Protein AF-A0A953J8H2-F1 (afdb_monomer_lite)

Structure (mmCIF, N/CA/C/O backbone):
data_AF-A0A953J8H2-F1
#
_entry.id   AF-A0A953J8H2-F1
#
loop_
_atom_site.group_PDB
_atom_site.id
_atom_site.type_symbol
_atom_site.label_atom_id
_atom_site.label_alt_id
_atom_site.label_comp_id
_atom_site.label_asym_id
_atom_site.label_entity_id
_atom_site.label_seq_id
_atom_site.pdbx_PDB_ins_code
_atom_site.Cartn_x
_atom_site.Cartn_y
_atom_site.Cartn_z
_atom_site.occupancy
_atom_site.B_iso_or_equiv
_atom_site.auth_seq_id
_atom_site.auth_comp_id
_atom_site.auth_asym_id
_atom_site.auth_atom_id
_atom_site.pdbx_PDB_model_num
ATOM 1 N N . MET A 1 1 ? 0.388 4.149 -7.716 1.00 82.56 1 MET A N 1
ATOM 2 C CA . MET A 1 1 ? 1.837 3.948 -7.499 1.00 82.56 1 MET A CA 1
ATOM 3 C C . MET A 1 1 ? 2.666 4.697 -8.530 1.00 82.56 1 MET A C 1
ATOM 5 O O . MET A 1 1 ? 3.308 5.654 -8.133 1.00 82.56 1 MET A O 1
ATOM 9 N N . TYR A 1 2 ? 2.590 4.361 -9.828 1.00 85.69 2 TYR A N 1
ATOM 10 C CA . TYR A 1 2 ? 3.374 5.029 -10.886 1.00 85.69 2 TYR A CA 1
ATOM 11 C C . TYR A 1 2 ? 3.324 6.563 -10.829 1.00 85.69 2 TYR A C 1
ATOM 13 O O . TYR A 1 2 ? 4.362 7.185 -10.669 1.00 85.69 2 TYR A O 1
ATOM 21 N N . ALA A 1 3 ? 2.128 7.163 -10.826 1.00 86.75 3 ALA A N 1
ATOM 22 C CA . ALA A 1 3 ? 1.976 8.621 -10.759 1.00 86.75 3 ALA A CA 1
ATOM 23 C C . ALA A 1 3 ? 2.662 9.269 -9.537 1.00 86.75 3 ALA A C 1
ATOM 25 O O . ALA A 1 3 ? 3.105 10.407 -9.626 1.00 86.75 3 ALA A O 1
ATOM 26 N N . ALA A 1 4 ? 2.769 8.561 -8.407 1.00 90.69 4 ALA A N 1
ATOM 27 C CA . ALA A 1 4 ? 3.453 9.073 -7.219 1.00 90.69 4 ALA A CA 1
ATOM 28 C C . ALA A 1 4 ? 4.981 8.977 -7.348 1.00 90.69 4 ALA A C 1
ATOM 30 O O . ALA A 1 4 ? 5.702 9.884 -6.951 1.00 90.69 4 ALA A O 1
ATOM 31 N N . VAL A 1 5 ? 5.482 7.887 -7.930 1.00 89.38 5 VAL A N 1
ATOM 32 C CA . VAL A 1 5 ? 6.925 7.646 -8.089 1.00 89.38 5 VAL A CA 1
ATOM 33 C C . VAL A 1 5 ? 7.521 8.426 -9.270 1.00 89.38 5 VAL A C 1
ATOM 35 O O . VAL A 1 5 ? 8.699 8.791 -9.247 1.00 89.38 5 VAL A O 1
ATOM 38 N N . ASP A 1 6 ? 6.707 8.716 -10.282 1.00 88.56 6 ASP A N 1
ATOM 39 C CA . ASP A 1 6 ? 7.026 9.584 -11.423 1.00 88.56 6 ASP A CA 1
ATOM 40 C C . ASP A 1 6 ? 6.897 11.082 -11.077 1.00 88.56 6 ASP A C 1
ATOM 42 O O . ASP A 1 6 ? 7.341 11.942 -11.828 1.00 88.56 6 ASP A O 1
ATOM 46 N N . GLY A 1 7 ? 6.325 11.409 -9.911 1.00 90.25 7 GLY A N 1
ATOM 47 C CA . GLY A 1 7 ? 6.198 12.783 -9.415 1.00 90.25 7 GLY A CA 1
ATOM 48 C C . GLY A 1 7 ? 4.988 13.558 -9.947 1.00 90.25 7 GLY A C 1
ATOM 49 O O . GLY A 1 7 ? 4.857 14.744 -9.655 1.00 90.25 7 GLY A O 1
ATOM 50 N N . ALA A 1 8 ? 4.078 12.913 -10.683 1.00 93.00 8 ALA A N 1
ATOM 51 C CA . ALA A 1 8 ? 2.824 13.522 -11.136 1.00 93.00 8 ALA A CA 1
ATOM 52 C C . ALA A 1 8 ? 1.859 13.842 -9.976 1.00 93.00 8 ALA A C 1
ATOM 54 O O . ALA A 1 8 ? 1.061 14.774 -10.071 1.00 93.00 8 ALA A O 1
ATOM 55 N N . ILE A 1 9 ? 1.931 13.080 -8.880 1.00 95.62 9 ILE A N 1
ATOM 56 C CA . ILE A 1 9 ? 1.273 13.372 -7.597 1.00 95.62 9 ILE A CA 1
ATOM 57 C C . ILE A 1 9 ? 2.262 13.173 -6.447 1.00 95.62 9 ILE A C 1
ATOM 59 O O . ILE A 1 9 ? 3.258 12.464 -6.595 1.00 95.62 9 ILE A O 1
ATOM 63 N N . THR A 1 10 ? 1.978 13.744 -5.275 1.00 96.69 10 THR A N 1
ATOM 64 C CA . THR A 1 10 ? 2.781 13.458 -4.079 1.00 96.69 10 THR A CA 1
ATOM 65 C C . THR A 1 10 ? 2.468 12.066 -3.533 1.00 96.69 10 THR A C 1
ATOM 67 O O . THR A 1 10 ? 1.343 11.562 -3.629 1.00 96.69 10 THR A O 1
ATOM 70 N N . ARG A 1 11 ? 3.475 11.435 -2.926 1.00 95.88 11 ARG A N 1
ATOM 71 C CA . ARG A 1 11 ? 3.335 10.138 -2.254 1.00 95.88 11 ARG A CA 1
ATOM 72 C C . ARG A 1 11 ? 2.321 10.218 -1.116 1.00 95.88 11 ARG A C 1
ATOM 74 O O . ARG A 1 11 ? 1.479 9.338 -0.981 1.00 95.88 11 ARG A O 1
ATOM 81 N N . GLU A 1 12 ? 2.379 11.290 -0.337 1.00 96.69 12 GLU A N 1
ATOM 82 C CA . GLU A 1 12 ? 1.516 11.533 0.815 1.00 96.69 12 GLU A CA 1
ATOM 83 C C . GLU A 1 12 ? 0.049 11.644 0.381 1.00 96.69 12 GLU A C 1
ATOM 85 O O . GLU A 1 12 ? -0.807 10.994 0.972 1.00 96.69 12 GLU A O 1
ATOM 90 N N . SER A 1 13 ? -0.234 12.359 -0.716 1.00 96.81 13 SER A N 1
ATOM 91 C CA . SER A 1 13 ? -1.589 12.449 -1.276 1.00 96.81 13 SER A CA 1
ATOM 92 C C . SER A 1 13 ? -2.098 11.092 -1.773 1.00 96.81 13 SER A C 1
ATOM 94 O O . SER A 1 13 ? -3.260 10.745 -1.556 1.00 96.81 13 SER A O 1
ATOM 96 N N . ALA A 1 14 ? -1.231 10.281 -2.389 1.00 96.94 14 ALA A N 1
ATOM 97 C CA . ALA A 1 14 ? -1.592 8.925 -2.795 1.00 96.94 14 ALA A CA 1
ATOM 98 C C . ALA A 1 14 ? -1.920 8.027 -1.587 1.00 96.94 14 ALA A C 1
ATOM 100 O O . ALA A 1 14 ? -2.904 7.288 -1.618 1.00 96.94 14 ALA A O 1
ATOM 101 N N . ILE A 1 15 ? -1.121 8.101 -0.517 1.00 97.50 15 ILE A N 1
ATOM 102 C CA . ILE A 1 15 ? -1.352 7.349 0.723 1.00 97.50 15 ILE A CA 1
ATOM 103 C C . ILE A 1 15 ? -2.644 7.807 1.406 1.00 97.50 15 ILE A C 1
ATOM 105 O O . ILE A 1 15 ? -3.450 6.970 1.816 1.00 97.50 15 ILE A O 1
ATOM 109 N N . GLU A 1 16 ? -2.886 9.113 1.492 1.00 97.38 16 GLU A N 1
ATOM 110 C CA . GLU A 1 16 ? -4.120 9.671 2.048 1.00 97.38 16 GLU A CA 1
ATOM 111 C C . GLU A 1 16 ? -5.346 9.158 1.282 1.00 97.38 16 GLU A C 1
ATOM 113 O O . GLU A 1 16 ? -6.277 8.613 1.880 1.00 97.38 16 GLU A O 1
ATOM 118 N N . PHE A 1 17 ? -5.307 9.223 -0.050 1.00 96.88 17 PHE A N 1
ATOM 119 C CA . PHE A 1 17 ? -6.366 8.680 -0.894 1.00 96.88 17 PHE A CA 1
ATOM 120 C C . PHE A 1 17 ? -6.611 7.189 -0.627 1.00 96.88 17 PHE A C 1
ATOM 122 O O . PHE A 1 17 ? -7.752 6.769 -0.444 1.00 96.88 17 PHE A O 1
ATOM 129 N N . PHE A 1 18 ? -5.553 6.377 -0.562 1.00 96.88 18 PHE A N 1
ATOM 130 C CA . PHE A 1 18 ? -5.695 4.941 -0.328 1.00 96.88 18 PHE A CA 1
ATOM 131 C C . PHE A 1 18 ? -6.218 4.608 1.066 1.00 96.88 18 PHE A C 1
ATOM 133 O O . PHE A 1 18 ? -7.068 3.730 1.210 1.00 96.88 18 PHE A O 1
ATOM 140 N N . THR A 1 19 ? -5.747 5.305 2.096 1.00 96.50 19 THR A N 1
ATOM 141 C CA . THR A 1 19 ? -6.209 5.087 3.473 1.00 96.50 19 THR A CA 1
ATOM 142 C C . THR A 1 19 ? -7.677 5.471 3.660 1.00 96.50 19 THR A C 1
ATOM 144 O O . THR A 1 19 ? -8.390 4.785 4.395 1.00 96.50 19 THR A O 1
ATOM 147 N N . ALA A 1 20 ? -8.173 6.476 2.931 1.00 96.31 20 ALA A N 1
ATOM 148 C CA . ALA A 1 20 ? -9.591 6.838 2.923 1.00 96.31 20 ALA A CA 1
ATOM 149 C C . ALA A 1 20 ? -10.513 5.708 2.410 1.00 96.31 20 ALA A C 1
ATOM 151 O O . ALA A 1 20 ? -11.689 5.674 2.771 1.00 96.31 20 ALA A O 1
ATOM 152 N N . LEU A 1 21 ? -9.985 4.748 1.637 1.00 95.88 21 LEU A N 1
ATOM 153 C CA . LEU A 1 21 ? -10.720 3.597 1.086 1.00 95.88 21 LEU A CA 1
ATOM 154 C C . LEU A 1 21 ? -10.794 2.384 2.037 1.00 95.88 21 LEU A C 1
ATOM 156 O O . LEU A 1 21 ? -11.191 1.289 1.633 1.00 95.88 21 LEU A O 1
ATOM 160 N N . PHE A 1 22 ? -10.407 2.542 3.306 1.00 94.06 22 PHE A N 1
ATOM 161 C CA . PHE A 1 22 ? -10.481 1.488 4.327 1.00 94.06 22 PHE A CA 1
ATOM 162 C C . PHE A 1 22 ? -11.740 1.576 5.211 1.00 94.06 22 PHE A C 1
ATOM 164 O O . PHE A 1 22 ? -11.710 1.206 6.391 1.00 94.06 22 PHE A O 1
ATOM 171 N N . THR A 1 23 ? -12.888 2.017 4.681 1.00 89.81 23 THR A N 1
ATOM 172 C CA . THR A 1 23 ? -14.143 2.035 5.463 1.00 89.81 23 THR A CA 1
ATOM 173 C C . THR A 1 23 ? -14.736 0.629 5.647 1.00 89.81 23 THR A C 1
ATOM 175 O O . THR A 1 23 ? -15.374 0.334 6.673 1.00 89.81 23 THR A O 1
ATOM 178 N N . GLY A 1 24 ? -14.451 -0.278 4.704 1.00 87.00 24 GLY A N 1
ATOM 179 C CA . GLY A 1 24 ? -14.883 -1.676 4.695 1.00 87.00 24 GLY A CA 1
ATOM 180 C C . GLY A 1 24 ? -16.151 -1.940 3.874 1.00 87.00 24 GLY A C 1
ATOM 181 O O . GLY A 1 24 ? -16.662 -3.071 3.901 1.00 87.00 24 GLY A O 1
ATOM 182 N N . ASP A 1 25 ? -16.638 -0.921 3.165 1.00 90.38 25 ASP A N 1
ATOM 183 C CA . ASP A 1 25 ? -17.873 -0.919 2.376 1.00 90.38 25 ASP A CA 1
ATOM 184 C C . ASP A 1 25 ? -17.633 -0.649 0.875 1.00 90.38 25 ASP A C 1
ATOM 186 O O . ASP A 1 25 ? -18.569 -0.727 0.088 1.00 90.38 25 ASP A O 1
ATOM 190 N N . GLU A 1 26 ? -16.383 -0.408 0.471 1.00 91.56 26 GLU A N 1
ATOM 191 C CA . GLU A 1 26 ? -15.964 -0.093 -0.903 1.00 91.56 26 GLU A CA 1
ATOM 192 C C . GLU A 1 26 ? -16.077 -1.271 -1.878 1.00 91.56 26 GLU A C 1
ATOM 194 O O . GLU A 1 26 ? -16.182 -1.067 -3.084 1.00 91.56 26 GLU A O 1
ATOM 199 N N . ALA A 1 27 ? -16.027 -2.503 -1.372 1.00 92.06 27 ALA A N 1
ATOM 200 C CA . ALA A 1 27 ? -16.008 -3.703 -2.195 1.00 92.06 27 ALA A CA 1
ATOM 201 C C . ALA A 1 27 ? -16.779 -4.871 -1.564 1.00 92.06 27 ALA A C 1
ATOM 203 O O . ALA A 1 27 ? -17.097 -4.893 -0.366 1.00 92.06 27 ALA A O 1
ATOM 204 N N . ASP A 1 28 ? -17.051 -5.879 -2.388 1.00 87.44 28 ASP A N 1
ATOM 205 C CA . ASP A 1 28 ? -17.688 -7.116 -1.956 1.00 87.44 28 ASP A CA 1
ATOM 206 C C . ASP A 1 28 ? -16.828 -7.942 -0.993 1.00 87.44 28 ASP A C 1
ATOM 208 O O . ASP A 1 28 ? -15.610 -7.797 -0.887 1.00 87.44 28 ASP A O 1
ATOM 212 N N . GLU A 1 29 ? -17.477 -8.855 -0.270 1.00 73.44 29 GLU A N 1
ATOM 213 C CA . GLU A 1 29 ? -16.829 -9.695 0.747 1.00 73.44 29 GLU A CA 1
ATOM 214 C C . GLU A 1 29 ? -15.835 -10.730 0.190 1.00 73.44 29 GLU A C 1
ATOM 216 O O . GLU A 1 29 ? -15.030 -11.274 0.947 1.00 73.44 29 GLU A O 1
ATOM 221 N N . TYR A 1 30 ? -15.893 -11.004 -1.114 1.00 78.06 30 TYR A N 1
ATOM 222 C CA . TYR A 1 30 ? -14.970 -11.898 -1.820 1.00 78.06 30 TYR A CA 1
ATOM 223 C C . TYR A 1 30 ? -13.867 -11.145 -2.563 1.00 78.06 30 TYR A C 1
ATOM 225 O O . TYR A 1 30 ? -13.023 -11.782 -3.184 1.00 78.06 30 TYR A O 1
ATOM 233 N N . SER A 1 31 ? -13.879 -9.813 -2.512 1.00 87.50 31 SER A N 1
ATOM 234 C CA . SER A 1 31 ? -12.898 -8.996 -3.207 1.00 87.50 31 SER A CA 1
ATOM 235 C C . SER A 1 31 ? -11.597 -8.908 -2.418 1.00 87.50 31 SER A C 1
ATOM 237 O O . SER A 1 31 ? -11.611 -8.680 -1.208 1.00 87.50 31 SER A O 1
ATOM 239 N N . ASP A 1 32 ? -10.474 -9.006 -3.125 1.00 90.94 32 ASP A N 1
ATOM 240 C CA . ASP A 1 32 ? -9.140 -8.761 -2.569 1.00 90.94 32 ASP A CA 1
ATOM 241 C C . ASP A 1 32 ? -8.753 -7.269 -2.621 1.00 90.94 32 ASP A C 1
ATOM 243 O O . ASP A 1 32 ? -7.612 -6.910 -2.355 1.00 90.94 32 ASP A O 1
ATOM 247 N N . PHE A 1 33 ? -9.724 -6.387 -2.892 1.00 95.25 33 PHE A N 1
ATOM 248 C CA . PHE A 1 33 ? -9.563 -4.936 -3.027 1.00 95.25 33 PHE A CA 1
ATOM 249 C C . PHE A 1 33 ? -8.696 -4.293 -1.937 1.00 95.25 33 PHE A C 1
ATOM 251 O O . PHE A 1 33 ? -7.703 -3.642 -2.253 1.00 95.25 33 PHE A O 1
ATOM 258 N N . TRP A 1 34 ? -9.022 -4.491 -0.654 1.00 96.31 34 TRP A N 1
ATOM 259 C CA . TRP A 1 34 ? -8.240 -3.887 0.435 1.00 96.31 34 TRP A CA 1
ATOM 260 C C . TRP A 1 34 ? -6.833 -4.474 0.542 1.00 96.31 34 TRP A C 1
ATOM 262 O O . TRP A 1 34 ? -5.913 -3.743 0.894 1.00 96.31 34 TRP A O 1
ATOM 272 N N . SER A 1 35 ? -6.646 -5.754 0.210 1.00 95.69 35 SER A N 1
ATOM 273 C CA . SER A 1 35 ? -5.315 -6.368 0.149 1.00 95.69 35 SER A CA 1
ATOM 274 C C . SER A 1 35 ? -4.488 -5.757 -0.985 1.00 95.69 35 SER A C 1
ATOM 276 O O . SER A 1 35 ? -3.339 -5.389 -0.767 1.00 95.69 35 SER A O 1
ATOM 278 N N . SER A 1 36 ? -5.084 -5.550 -2.164 1.00 95.62 36 SER A N 1
ATOM 279 C CA . SER A 1 36 ? -4.420 -4.892 -3.296 1.00 95.62 36 SER A CA 1
ATOM 280 C C . SER A 1 36 ? -4.068 -3.428 -3.002 1.00 95.62 36 SER A C 1
ATOM 282 O O . SER A 1 36 ? -2.989 -2.964 -3.379 1.00 95.62 36 SER A O 1
ATOM 284 N N . ILE A 1 37 ? -4.939 -2.695 -2.297 1.00 96.81 37 ILE A N 1
ATOM 285 C CA . ILE A 1 37 ? -4.622 -1.338 -1.829 1.00 96.81 37 ILE A CA 1
ATOM 286 C C . ILE A 1 37 ? -3.493 -1.376 -0.799 1.00 96.81 37 ILE A C 1
ATOM 288 O O . ILE A 1 37 ? -2.570 -0.575 -0.897 1.00 96.81 37 ILE A O 1
ATOM 292 N N . ALA A 1 38 ? -3.522 -2.307 0.156 1.00 97.31 38 ALA A N 1
ATOM 293 C CA . ALA A 1 38 ? -2.466 -2.437 1.155 1.00 97.31 38 ALA A CA 1
ATOM 294 C C . ALA A 1 38 ? -1.098 -2.712 0.503 1.00 97.31 38 ALA A C 1
ATOM 296 O O . ALA A 1 38 ? -0.118 -2.059 0.856 1.00 97.31 38 ALA A O 1
ATOM 297 N N . SER A 1 39 ? -1.036 -3.576 -0.516 1.00 96.38 39 SER A N 1
ATOM 298 C CA . SER A 1 39 ? 0.176 -3.756 -1.329 1.00 96.38 39 SER A CA 1
ATOM 299 C C . SER A 1 39 ? 0.597 -2.460 -2.022 1.00 96.38 39 SER A C 1
ATOM 301 O O . SER A 1 39 ? 1.760 -2.079 -1.954 1.00 96.38 39 SER A O 1
ATOM 303 N N . SER A 1 40 ? -0.357 -1.716 -2.590 1.00 96.31 40 SER A N 1
ATOM 304 C CA . SER A 1 40 ? -0.060 -0.436 -3.246 1.00 96.31 40 SER A CA 1
ATOM 305 C C . SER A 1 40 ? 0.487 0.625 -2.285 1.00 96.31 40 SER A C 1
ATOM 307 O O . SER A 1 40 ? 1.296 1.461 -2.682 1.00 96.31 40 SER A O 1
ATOM 309 N N . ILE A 1 41 ? 0.043 0.609 -1.025 1.00 97.62 41 ILE A N 1
ATOM 310 C CA . ILE A 1 41 ? 0.582 1.455 0.045 1.00 97.62 41 ILE A CA 1
ATOM 311 C C . ILE A 1 41 ? 1.999 0.998 0.426 1.00 97.62 41 ILE A C 1
ATOM 313 O O . ILE A 1 41 ? 2.872 1.841 0.619 1.00 97.62 41 ILE A O 1
ATOM 317 N N . SER A 1 42 ? 2.253 -0.315 0.505 1.00 97.19 42 SER A N 1
ATOM 318 C CA . SER A 1 42 ? 3.591 -0.865 0.781 1.00 97.19 42 SER A CA 1
ATOM 319 C C . SER A 1 42 ? 4.617 -0.421 -0.265 1.00 97.19 42 SER A C 1
ATOM 321 O O . SER A 1 42 ? 5.709 0.012 0.100 1.00 97.19 42 SER A O 1
ATOM 323 N N . ASP A 1 43 ? 4.238 -0.417 -1.542 1.00 96.19 43 ASP A N 1
ATOM 324 C CA . ASP A 1 43 ? 5.085 0.049 -2.648 1.00 96.19 43 ASP A CA 1
ATOM 325 C C . ASP A 1 43 ? 5.391 1.557 -2.589 1.00 96.19 43 ASP A C 1
ATOM 327 O O . ASP A 1 43 ? 6.323 2.038 -3.237 1.00 96.19 43 ASP A O 1
ATOM 331 N N . LEU A 1 44 ? 4.628 2.318 -1.801 1.00 97.31 44 LEU A N 1
ATOM 332 C CA . LEU A 1 44 ? 4.816 3.751 -1.574 1.00 97.31 44 LEU A CA 1
ATOM 333 C C . LEU A 1 44 ? 5.416 4.076 -0.202 1.00 97.31 44 LEU A C 1
ATOM 335 O O . LEU A 1 44 ? 5.376 5.237 0.192 1.00 97.31 44 LEU A O 1
ATOM 339 N N . TYR A 1 45 ? 5.996 3.093 0.492 1.00 97.62 45 TYR A N 1
ATOM 340 C CA . TYR A 1 45 ? 6.498 3.208 1.865 1.00 97.62 45 TYR A CA 1
ATOM 341 C C . TYR A 1 45 ? 5.373 3.554 2.877 1.00 97.62 45 TYR A C 1
ATOM 343 O O . TYR A 1 45 ? 4.903 4.692 2.929 1.00 97.62 45 TYR A O 1
ATOM 351 N N . PRO A 1 46 ? 4.922 2.584 3.700 1.00 97.00 46 PRO A N 1
ATOM 352 C CA . PRO A 1 46 ? 3.605 2.604 4.349 1.00 97.00 46 PRO A CA 1
ATOM 353 C C . PRO A 1 46 ? 3.520 3.393 5.670 1.00 97.00 46 PRO A C 1
ATOM 355 O O . PRO A 1 46 ? 2.539 3.235 6.395 1.00 97.00 46 PRO A O 1
ATOM 358 N N . GLU A 1 47 ? 4.526 4.195 6.018 1.00 97.44 47 GLU A N 1
ATOM 359 C CA . GLU A 1 47 ? 4.727 4.777 7.358 1.00 97.44 47 GLU A CA 1
ATOM 360 C C . GLU A 1 47 ? 3.485 5.467 7.936 1.00 97.44 47 GLU A C 1
ATOM 362 O O . GLU A 1 47 ? 3.027 5.111 9.022 1.00 97.44 47 GLU A O 1
ATOM 367 N N . GLU A 1 48 ? 2.868 6.376 7.184 1.00 96.56 48 GLU A N 1
ATOM 368 C CA . GLU A 1 48 ? 1.684 7.119 7.629 1.00 96.56 48 GLU A CA 1
ATOM 369 C C . GLU A 1 48 ? 0.410 6.263 7.673 1.00 96.56 48 GLU A C 1
ATOM 371 O O . GLU A 1 48 ? -0.580 6.623 8.310 1.00 96.56 48 GLU A O 1
ATOM 376 N N . ALA A 1 49 ? 0.417 5.117 6.993 1.00 97.62 49 ALA A N 1
ATOM 377 C CA . ALA A 1 49 ? -0.735 4.240 6.844 1.00 97.62 49 ALA A CA 1
ATOM 378 C C . ALA A 1 49 ? -0.733 3.049 7.808 1.00 97.62 49 ALA A C 1
ATOM 380 O O . ALA A 1 49 ? -1.709 2.292 7.819 1.00 97.62 49 ALA A O 1
ATOM 381 N N . MET A 1 50 ? 0.313 2.862 8.621 1.00 97.81 50 MET A N 1
ATOM 382 C CA . MET A 1 50 ? 0.469 1.666 9.460 1.00 97.81 50 MET A CA 1
ATOM 383 C C . MET A 1 50 ? -0.706 1.429 10.412 1.00 97.81 50 MET A C 1
ATOM 385 O O . MET A 1 50 ? -1.142 0.291 10.590 1.00 97.81 50 MET A O 1
ATOM 389 N N . ASP A 1 51 ? -1.288 2.488 10.972 1.00 97.75 51 ASP A N 1
ATOM 390 C CA . ASP A 1 51 ? -2.477 2.371 11.823 1.00 97.75 51 ASP A CA 1
ATOM 391 C C . ASP A 1 51 ? -3.708 1.892 11.046 1.00 97.75 51 ASP A C 1
ATOM 393 O O . ASP A 1 51 ? -4.504 1.092 11.548 1.00 97.75 51 ASP A O 1
ATOM 397 N N . THR A 1 52 ? -3.867 2.359 9.809 1.00 97.50 52 THR A N 1
ATOM 398 C CA . THR A 1 52 ? -4.947 1.932 8.912 1.00 97.50 52 THR A CA 1
ATOM 399 C C . THR A 1 52 ? -4.751 0.481 8.484 1.00 97.50 52 THR A C 1
ATOM 401 O O . THR A 1 52 ? -5.705 -0.296 8.532 1.00 97.50 52 THR A O 1
ATOM 404 N N . ILE A 1 53 ? -3.519 0.090 8.148 1.00 97.50 53 ILE A N 1
ATOM 405 C CA . ILE A 1 53 ? -3.152 -1.283 7.780 1.00 97.50 53 ILE A CA 1
ATOM 406 C C . ILE A 1 53 ? -3.436 -2.237 8.941 1.00 97.50 53 ILE A C 1
ATOM 408 O O . ILE A 1 53 ? -4.153 -3.222 8.765 1.00 97.50 53 ILE A O 1
ATOM 412 N 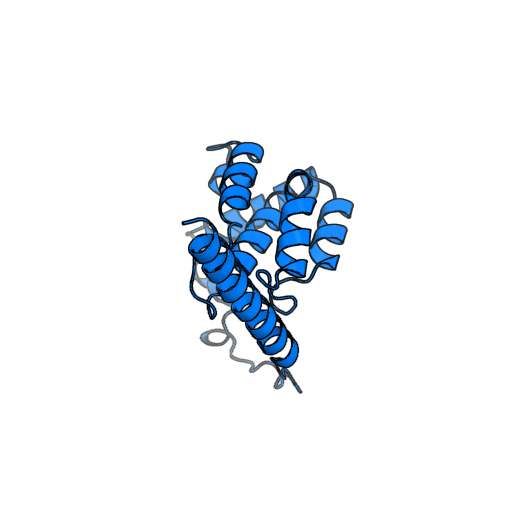N . ARG A 1 54 ? -2.973 -1.907 10.152 1.00 97.25 54 ARG A N 1
ATOM 413 C CA . ARG A 1 54 ? -3.225 -2.701 11.364 1.00 97.25 54 ARG A CA 1
ATOM 414 C C . ARG A 1 54 ? -4.718 -2.900 11.608 1.00 97.25 54 ARG A C 1
ATOM 416 O O . ARG A 1 54 ? -5.177 -4.034 11.738 1.00 97.25 54 ARG A O 1
ATOM 423 N N . LYS A 1 55 ? -5.505 -1.818 11.565 1.00 95.75 55 LYS A N 1
ATOM 424 C CA . LYS A 1 55 ? -6.974 -1.896 11.649 1.00 95.75 55 LYS A CA 1
ATOM 425 C C . LYS A 1 55 ? -7.556 -2.732 10.508 1.00 95.75 55 LYS A C 1
ATOM 427 O O . LYS A 1 55 ? -8.547 -3.427 10.714 1.00 95.75 55 LYS A O 1
ATOM 432 N N . GLY A 1 56 ? -6.981 -2.677 9.310 1.00 94.38 56 GLY A N 1
ATOM 433 C CA . GLY A 1 56 ? -7.352 -3.504 8.163 1.00 94.38 56 GLY A CA 1
ATOM 434 C C . GLY A 1 56 ? -7.229 -5.000 8.458 1.00 94.38 56 GLY A C 1
ATOM 435 O O . GLY A 1 56 ? -8.201 -5.733 8.255 1.00 94.38 56 GLY A O 1
ATOM 436 N N . PHE A 1 57 ? -6.096 -5.436 9.011 1.00 94.06 57 PHE A N 1
ATOM 437 C CA . PHE A 1 57 ? -5.878 -6.817 9.461 1.00 94.06 57 PHE A CA 1
ATOM 438 C C . PHE A 1 57 ? -6.802 -7.204 10.616 1.00 94.06 57 PHE A C 1
ATOM 440 O O . PHE A 1 57 ? -7.521 -8.202 10.534 1.00 94.06 57 PHE A O 1
ATOM 447 N N . GLU A 1 58 ? -6.878 -6.377 11.661 1.00 93.00 58 GLU A N 1
ATOM 448 C CA . GLU A 1 58 ? -7.769 -6.609 12.804 1.00 93.00 58 GLU A CA 1
ATOM 449 C C . GLU A 1 58 ? -9.226 -6.774 12.360 1.00 93.00 58 GLU A C 1
ATOM 451 O O . GLU A 1 58 ? -9.976 -7.582 12.913 1.00 93.00 58 GLU A O 1
ATOM 456 N N . ASN A 1 59 ? -9.641 -6.033 11.337 1.00 88.69 59 ASN A N 1
ATOM 457 C CA . ASN A 1 59 ? -10.995 -6.072 10.806 1.00 88.69 59 ASN A CA 1
ATOM 458 C C . ASN A 1 59 ? -11.223 -7.174 9.766 1.00 88.69 59 ASN A C 1
ATOM 460 O O . ASN A 1 59 ? -12.358 -7.322 9.305 1.00 88.69 59 ASN A O 1
ATOM 464 N N . GLY A 1 60 ? -10.188 -7.941 9.416 1.00 89.50 60 GLY A N 1
ATOM 465 C CA . GLY A 1 60 ? -10.243 -8.967 8.379 1.00 89.50 60 GLY A CA 1
ATOM 466 C C . GLY A 1 60 ? -10.533 -8.399 6.988 1.00 89.50 60 GLY A C 1
ATOM 467 O O . GLY A 1 60 ? -11.170 -9.073 6.182 1.00 89.50 60 GLY A O 1
ATOM 468 N N . LEU A 1 61 ? -10.158 -7.139 6.737 1.00 91.81 61 LEU A 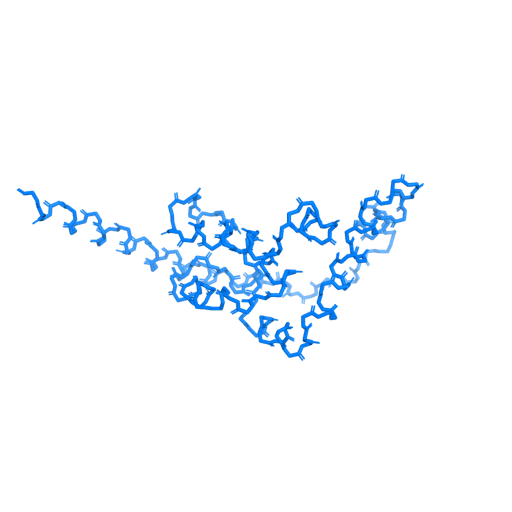N 1
ATOM 469 C CA . LEU A 1 61 ? -10.233 -6.519 5.411 1.00 91.81 61 LEU A CA 1
ATOM 470 C C . LEU A 1 61 ? -9.038 -6.930 4.552 1.00 91.81 61 LEU A C 1
ATOM 472 O O . LEU A 1 61 ? -9.216 -7.202 3.370 1.00 91.81 61 LEU A O 1
ATOM 476 N N . ILE A 1 62 ? -7.850 -6.987 5.158 1.00 94.19 62 ILE A N 1
ATOM 477 C CA . ILE A 1 62 ? -6.620 -7.427 4.499 1.00 94.19 62 ILE A CA 1
ATOM 478 C C . ILE A 1 62 ? -6.467 -8.929 4.715 1.00 94.19 62 ILE A C 1
ATOM 480 O O . ILE A 1 62 ? -6.617 -9.431 5.832 1.00 94.19 62 ILE A O 1
ATOM 484 N N . HIS A 1 63 ? -6.198 -9.644 3.629 1.00 90.75 63 HIS A N 1
ATOM 485 C CA . HIS A 1 63 ? -5.968 -11.076 3.658 1.00 90.75 63 HIS A CA 1
ATOM 486 C C . HIS A 1 63 ? -4.477 -11.376 3.830 1.00 90.75 63 HIS A C 1
ATOM 488 O O . HIS A 1 63 ? -3.679 -11.087 2.946 1.00 90.75 63 HIS A O 1
ATOM 494 N N . GLU A 1 64 ? -4.126 -12.029 4.935 1.00 89.25 64 GLU A N 1
ATOM 495 C CA . GLU A 1 64 ? -2.739 -12.357 5.303 1.00 89.25 64 GLU A CA 1
ATOM 496 C C . GLU A 1 64 ? -2.038 -13.275 4.285 1.00 89.25 64 GLU A C 1
ATOM 498 O O . GLU A 1 64 ? -0.834 -13.195 4.102 1.00 89.25 64 GLU A O 1
ATOM 503 N N . GLY A 1 65 ? -2.792 -14.108 3.556 1.00 88.06 65 GLY A N 1
ATOM 504 C CA . GLY A 1 65 ? -2.239 -14.908 2.454 1.00 88.06 65 GLY A CA 1
ATOM 505 C C . GLY A 1 65 ? -2.015 -14.128 1.151 1.00 88.06 65 GLY A C 1
ATOM 506 O O . GLY A 1 65 ? -1.515 -14.704 0.194 1.00 88.06 65 GLY A O 1
ATOM 507 N N . TYR A 1 66 ? -2.441 -12.862 1.082 1.00 91.00 66 TYR A N 1
ATOM 508 C CA . TYR A 1 66 ? -2.170 -11.966 -0.049 1.00 91.00 66 TYR A CA 1
ATOM 509 C C . TYR A 1 66 ? -0.958 -11.076 0.250 1.00 91.00 66 TYR A C 1
ATOM 511 O O . TYR A 1 66 ? -0.067 -10.934 -0.580 1.00 91.00 66 TYR A O 1
ATOM 519 N N . ILE A 1 67 ? -0.936 -10.484 1.444 1.00 93.00 67 ILE A N 1
ATOM 520 C CA . ILE A 1 67 ? 0.190 -9.730 1.989 1.00 93.00 67 ILE A CA 1
ATOM 521 C C . ILE A 1 67 ? 0.164 -9.902 3.508 1.00 93.00 67 ILE A C 1
ATOM 523 O O . ILE A 1 67 ? -0.884 -9.711 4.131 1.00 93.00 67 ILE A O 1
ATOM 527 N N . ASP A 1 68 ? 1.287 -10.308 4.088 1.00 93.69 68 ASP A N 1
ATOM 528 C CA . ASP A 1 68 ? 1.417 -10.486 5.533 1.00 93.69 68 ASP A CA 1
ATOM 529 C C . ASP A 1 68 ? 1.761 -9.154 6.223 1.00 93.69 68 ASP A C 1
ATOM 531 O O . ASP A 1 68 ? 2.087 -8.155 5.573 1.00 93.69 68 ASP A O 1
ATOM 535 N N . TYR A 1 69 ? 1.588 -9.091 7.544 1.00 94.50 69 TYR A N 1
ATOM 536 C CA . TYR A 1 69 ? 1.850 -7.858 8.290 1.00 94.50 69 TYR A CA 1
ATOM 537 C C . TYR A 1 69 ? 3.360 -7.593 8.400 1.00 94.50 69 TYR A C 1
ATOM 539 O O . TYR A 1 69 ? 3.811 -6.451 8.282 1.00 94.50 69 TYR A O 1
ATOM 547 N N . GLU A 1 70 ? 4.147 -8.659 8.539 1.00 94.94 70 GLU A N 1
ATOM 548 C CA . GLU A 1 70 ? 5.607 -8.653 8.610 1.00 94.94 70 GLU A CA 1
ATOM 549 C C . GLU A 1 70 ? 6.251 -8.036 7.355 1.00 94.94 70 GLU A C 1
ATOM 551 O O . GLU A 1 70 ? 7.304 -7.397 7.434 1.00 94.94 70 GLU A O 1
ATOM 556 N N . TRP A 1 71 ? 5.608 -8.149 6.189 1.00 95.06 71 TRP A N 1
ATOM 557 C CA . TRP A 1 71 ? 6.027 -7.489 4.956 1.00 95.06 71 TRP A CA 1
ATOM 558 C C . TRP A 1 71 ? 6.090 -5.971 5.121 1.00 95.06 71 TRP A C 1
ATOM 560 O O . TRP A 1 71 ? 7.037 -5.337 4.640 1.00 95.06 71 TRP A O 1
ATOM 570 N N . PHE A 1 72 ? 5.120 -5.372 5.817 1.00 97.12 72 PHE A N 1
ATOM 571 C CA . PHE A 1 72 ? 5.098 -3.929 6.060 1.00 97.12 72 PHE A CA 1
ATOM 572 C C . PHE A 1 72 ? 6.226 -3.514 6.998 1.00 97.12 72 PHE A C 1
ATOM 574 O O . PHE A 1 72 ? 6.919 -2.540 6.714 1.00 97.12 72 PHE A O 1
ATOM 581 N N . GLU A 1 73 ? 6.474 -4.282 8.058 1.00 96.44 73 GLU A N 1
ATOM 582 C CA . GLU A 1 73 ? 7.586 -4.029 8.979 1.00 96.44 73 GLU A CA 1
ATOM 583 C C . GLU A 1 73 ? 8.931 -4.110 8.251 1.00 96.44 73 GLU A C 1
ATOM 585 O O . GLU A 1 73 ? 9.748 -3.192 8.336 1.00 96.44 73 GLU A O 1
ATOM 590 N N . ARG A 1 74 ? 9.139 -5.148 7.431 1.00 96.19 74 ARG A N 1
ATOM 591 C CA . ARG A 1 74 ? 10.337 -5.264 6.589 1.00 96.19 74 ARG A CA 1
ATOM 592 C C . ARG A 1 74 ? 10.474 -4.099 5.612 1.00 96.19 74 ARG A C 1
ATOM 594 O O . ARG A 1 74 ? 11.584 -3.622 5.390 1.00 96.19 74 ARG A O 1
ATOM 601 N N . THR A 1 75 ? 9.367 -3.642 5.033 1.00 96.50 75 THR A N 1
ATOM 602 C CA . THR A 1 75 ? 9.361 -2.481 4.134 1.00 96.50 75 THR A CA 1
ATOM 603 C C . THR A 1 75 ? 9.799 -1.213 4.869 1.00 96.50 75 THR A C 1
ATOM 605 O O . THR A 1 75 ? 10.605 -0.452 4.340 1.00 96.50 75 THR A O 1
ATOM 608 N N . LEU A 1 76 ? 9.336 -1.001 6.105 1.00 97.12 76 LEU A N 1
ATOM 609 C CA . LEU A 1 76 ? 9.782 0.123 6.933 1.00 97.12 76 LEU A CA 1
ATOM 610 C C . LEU A 1 76 ? 11.278 0.027 7.258 1.00 97.12 76 LEU A C 1
ATOM 612 O O . LEU A 1 76 ? 11.994 1.020 7.152 1.00 97.12 76 LEU A O 1
ATOM 616 N N . HIS A 1 77 ? 11.774 -1.175 7.564 1.00 97.31 77 HIS A N 1
ATOM 617 C CA . HIS A 1 77 ? 13.194 -1.413 7.839 1.00 97.31 77 HIS A CA 1
ATOM 618 C C . HIS A 1 77 ? 14.125 -1.159 6.642 1.00 97.31 77 HIS A C 1
ATOM 620 O O . HIS A 1 77 ? 15.277 -0.787 6.853 1.00 97.31 77 HIS A O 1
ATOM 626 N N . GLN A 1 78 ? 13.658 -1.345 5.403 1.00 95.88 78 GLN A N 1
ATOM 627 C CA . GLN A 1 78 ? 14.432 -1.039 4.186 1.00 95.88 78 GLN A CA 1
ATOM 628 C C . GLN A 1 78 ? 14.675 0.466 4.003 1.00 95.88 78 GLN A C 1
ATOM 630 O O . GLN A 1 78 ? 15.660 0.878 3.392 1.00 95.88 78 GLN A O 1
ATOM 635 N N . GLY A 1 79 ? 13.795 1.296 4.560 1.00 96.75 79 GLY A N 1
ATOM 636 C CA . GLY A 1 79 ? 13.862 2.743 4.435 1.00 96.75 79 GLY A CA 1
ATOM 637 C C . GLY A 1 79 ? 13.216 3.272 3.153 1.00 96.75 79 GLY A C 1
ATOM 638 O O . GLY A 1 79 ? 13.167 2.623 2.105 1.00 96.75 79 GLY A O 1
ATOM 639 N N . LYS A 1 80 ? 12.710 4.502 3.260 1.00 96.50 80 LYS A N 1
ATOM 640 C CA . LYS A 1 80 ? 11.865 5.154 2.253 1.00 96.50 80 LYS A CA 1
ATOM 641 C C . LYS A 1 80 ? 12.495 5.207 0.861 1.00 96.50 80 LYS A C 1
ATOM 643 O O . LYS A 1 80 ? 11.874 4.760 -0.097 1.00 96.50 80 LYS A O 1
ATOM 648 N N . GLU A 1 81 ? 13.724 5.706 0.748 1.00 96.62 81 GLU A N 1
ATOM 649 C CA . GLU A 1 81 ? 14.393 5.877 -0.552 1.00 96.62 81 GLU A CA 1
ATOM 650 C C . GLU A 1 81 ? 14.591 4.546 -1.287 1.00 96.62 81 GLU A C 1
ATOM 652 O O . GLU A 1 81 ? 14.315 4.451 -2.482 1.00 96.62 81 GLU A O 1
ATOM 657 N N . GLN A 1 82 ? 14.994 3.490 -0.571 1.00 96.75 82 GLN A N 1
ATOM 658 C CA . GLN A 1 82 ? 15.204 2.172 -1.170 1.00 96.75 82 GLN A CA 1
ATOM 659 C C . GLN A 1 82 ? 13.893 1.578 -1.702 1.00 96.75 82 GLN A C 1
ATOM 661 O O . GLN A 1 82 ? 13.863 1.024 -2.802 1.00 96.75 82 GLN A O 1
ATOM 666 N N . VAL A 1 83 ? 12.807 1.711 -0.937 1.00 96.69 83 VAL A N 1
ATOM 667 C CA . VAL A 1 83 ? 11.478 1.234 -1.342 1.00 96.69 83 VAL A CA 1
ATOM 668 C C . VAL A 1 83 ? 10.984 1.989 -2.573 1.00 96.69 83 VAL A C 1
ATOM 670 O O . VAL A 1 83 ? 10.563 1.361 -3.540 1.00 96.69 83 VAL A O 1
ATOM 673 N N . LEU A 1 84 ? 11.076 3.321 -2.575 1.00 95.94 84 LEU A N 1
ATOM 674 C CA . LEU A 1 84 ? 10.603 4.133 -3.698 1.00 95.94 84 LEU A CA 1
ATOM 675 C C . LEU A 1 84 ? 11.419 3.897 -4.973 1.00 95.94 84 LEU A C 1
ATOM 677 O O . LEU A 1 84 ? 10.839 3.851 -6.059 1.00 95.94 84 LEU A O 1
ATOM 681 N N . GLU A 1 85 ? 12.734 3.707 -4.859 1.00 95.25 85 GLU A N 1
ATOM 682 C CA . GLU A 1 85 ? 13.577 3.405 -6.015 1.00 95.25 85 GLU A CA 1
ATOM 683 C C . GLU A 1 85 ? 13.306 2.001 -6.571 1.00 95.25 85 GLU A C 1
ATOM 685 O O . GLU A 1 85 ? 13.173 1.852 -7.787 1.00 95.25 85 GLU A O 1
ATOM 690 N N . ARG A 1 86 ? 13.101 0.991 -5.711 1.00 94.56 86 ARG A N 1
ATOM 691 C CA . ARG A 1 86 ? 12.630 -0.336 -6.149 1.00 94.56 86 ARG A CA 1
ATOM 692 C C . ARG A 1 86 ? 11.323 -0.213 -6.930 1.00 94.56 86 ARG A C 1
ATOM 694 O O . ARG A 1 86 ? 11.230 -0.698 -8.056 1.00 94.56 86 ARG A O 1
ATOM 701 N N . THR A 1 87 ? 10.333 0.482 -6.371 1.00 94.62 87 THR A N 1
ATOM 702 C CA . THR A 1 87 ? 9.038 0.682 -7.031 1.00 94.62 87 THR A CA 1
ATOM 703 C C . THR A 1 87 ? 9.201 1.421 -8.360 1.00 94.62 87 THR A C 1
ATOM 705 O O . THR A 1 87 ? 8.539 1.080 -9.339 1.00 94.62 87 THR A O 1
ATOM 708 N N . ARG A 1 88 ? 10.111 2.401 -8.452 1.00 93.00 88 ARG A N 1
ATOM 709 C CA . ARG A 1 88 ? 10.408 3.108 -9.708 1.00 93.00 88 ARG A CA 1
ATOM 710 C C . ARG A 1 88 ? 10.940 2.161 -10.775 1.00 93.00 88 ARG A C 1
ATOM 712 O O . ARG A 1 88 ? 10.466 2.203 -11.909 1.00 93.00 88 ARG A O 1
ATOM 719 N N . GLN A 1 89 ? 11.906 1.322 -10.415 1.00 90.50 89 GLN A N 1
ATOM 720 C CA . GLN A 1 89 ? 12.514 0.351 -11.321 1.00 90.50 89 GLN A CA 1
ATOM 721 C C . GLN A 1 89 ? 11.490 -0.675 -11.803 1.00 90.50 89 GLN A C 1
ATOM 723 O O . GLN A 1 89 ? 11.388 -0.914 -13.005 1.00 90.50 89 GLN A O 1
ATOM 728 N N . GLU A 1 90 ? 10.663 -1.203 -10.899 1.00 88.62 90 GLU A N 1
ATOM 729 C CA . GLU A 1 90 ? 9.588 -2.128 -11.260 1.00 88.62 90 GLU A CA 1
ATOM 730 C C . GLU A 1 90 ? 8.569 -1.494 -12.213 1.00 88.62 90 GLU A C 1
ATOM 732 O O . GLU A 1 90 ? 8.177 -2.115 -13.200 1.00 88.62 90 GLU A O 1
ATOM 737 N N . MET A 1 91 ? 8.143 -0.251 -11.963 1.00 87.81 91 MET A N 1
ATOM 738 C CA . MET A 1 91 ? 7.198 0.428 -12.854 1.00 87.81 91 MET A CA 1
ATOM 739 C C . MET A 1 91 ? 7.812 0.720 -14.225 1.00 87.81 91 MET A C 1
ATOM 741 O O . MET A 1 91 ? 7.123 0.569 -15.231 1.00 87.81 91 MET A O 1
ATOM 745 N N . ARG A 1 92 ? 9.096 1.098 -14.283 1.00 85.00 92 ARG A N 1
ATOM 746 C CA . ARG A 1 92 ? 9.817 1.274 -15.553 1.00 85.00 92 ARG A CA 1
ATOM 747 C C . ARG A 1 92 ? 9.873 -0.034 -16.333 1.00 85.00 92 ARG A C 1
ATOM 749 O O . ARG A 1 92 ? 9.458 -0.042 -17.480 1.00 85.00 92 ARG A O 1
ATOM 756 N N . ALA A 1 93 ? 10.262 -1.137 -15.696 1.00 82.00 93 ALA A N 1
ATOM 757 C CA . ALA A 1 93 ? 10.323 -2.448 -16.343 1.00 82.00 93 ALA A CA 1
ATOM 758 C C . ALA A 1 93 ? 8.957 -2.933 -16.868 1.00 82.00 93 ALA A C 1
ATOM 760 O O . ALA A 1 93 ? 8.894 -3.620 -17.879 1.00 82.00 93 ALA A O 1
ATOM 761 N N . ARG A 1 94 ? 7.850 -2.567 -16.204 1.00 78.50 94 ARG A N 1
ATOM 762 C CA . ARG A 1 94 ? 6.484 -2.888 -16.664 1.00 78.50 94 ARG A CA 1
ATOM 763 C C . ARG A 1 94 ? 6.006 -2.021 -17.831 1.00 78.50 94 ARG A C 1
ATOM 765 O O . ARG A 1 94 ? 5.122 -2.440 -18.572 1.00 78.50 94 ARG A O 1
ATOM 772 N N . LEU A 1 95 ? 6.497 -0.785 -17.922 1.00 74.38 95 LEU A N 1
ATOM 773 C CA . LEU A 1 95 ? 6.044 0.220 -18.890 1.00 74.38 95 LEU A CA 1
ATOM 774 C C . LEU A 1 95 ? 6.987 0.379 -20.082 1.00 74.38 95 LEU A C 1
ATOM 776 O O . LEU A 1 95 ? 6.603 1.032 -21.056 1.00 74.38 95 LEU A O 1
ATOM 780 N N . ASP A 1 96 ? 8.186 -0.197 -20.012 1.00 69.19 96 ASP A N 1
ATOM 781 C CA . ASP A 1 96 ? 9.116 -0.268 -21.127 1.00 69.19 96 ASP A CA 1
ATOM 782 C C . ASP A 1 96 ? 8.525 -1.174 -22.217 1.00 69.19 96 ASP A C 1
ATOM 784 O O . ASP A 1 96 ? 8.528 -2.402 -22.144 1.00 69.19 96 ASP A O 1
ATOM 788 N N . ARG A 1 97 ? 7.881 -0.523 -23.189 1.00 59.34 97 ARG A N 1
ATOM 789 C CA . ARG A 1 97 ? 7.084 -1.152 -24.249 1.00 59.34 97 ARG A CA 1
ATOM 790 C C . ARG A 1 97 ? 7.932 -1.707 -25.388 1.00 59.34 97 ARG A C 1
ATOM 792 O O . ARG A 1 97 ? 7.361 -2.331 -26.280 1.00 59.34 97 ARG A O 1
ATOM 799 N N . GLU A 1 98 ? 9.243 -1.473 -25.383 1.00 68.31 98 GLU A N 1
ATOM 800 C CA . GLU A 1 98 ? 10.120 -1.943 -26.457 1.00 68.31 98 GLU A CA 1
ATOM 801 C C . GLU A 1 98 ? 10.332 -3.463 -26.409 1.00 68.31 98 GLU A C 1
ATOM 803 O O . GLU A 1 98 ? 10.529 -4.074 -27.457 1.00 68.31 98 GLU A O 1
ATOM 808 N N . ASP A 1 99 ? 10.183 -4.092 -25.235 1.00 71.94 99 ASP A N 1
ATOM 809 C CA . ASP A 1 99 ? 10.339 -5.542 -25.077 1.00 71.94 99 ASP A CA 1
ATOM 810 C C . ASP A 1 99 ? 9.265 -6.172 -24.171 1.00 71.94 99 ASP A C 1
ATOM 812 O O . ASP A 1 99 ? 9.508 -6.713 -23.088 1.00 71.94 99 ASP A O 1
ATOM 816 N N . ILE A 1 100 ? 8.023 -6.124 -24.659 1.00 74.25 100 ILE A N 1
ATOM 817 C CA . ILE A 1 100 ? 6.872 -6.796 -24.034 1.00 74.25 100 ILE A CA 1
ATOM 818 C C . ILE A 1 100 ? 7.117 -8.310 -23.893 1.00 74.25 100 ILE A C 1
ATOM 820 O O . ILE A 1 100 ? 6.637 -8.925 -22.938 1.00 74.25 100 ILE A O 1
ATOM 824 N N . HIS A 1 101 ? 7.875 -8.915 -24.813 1.00 72.56 101 HIS A N 1
ATOM 825 C CA . HIS A 1 101 ? 8.197 -10.339 -24.771 1.00 72.56 101 HIS A CA 1
ATOM 826 C C . HIS A 1 101 ? 9.086 -10.682 -23.578 1.00 72.56 101 HIS A C 1
ATOM 828 O O . HIS A 1 101 ? 8.766 -11.621 -22.851 1.00 72.56 101 HIS A O 1
ATOM 834 N N . SER A 1 102 ? 10.136 -9.902 -23.316 1.00 72.62 102 SER A N 1
ATOM 835 C CA . SER A 1 102 ? 10.954 -10.041 -22.109 1.00 72.62 102 SER A CA 1
ATOM 836 C C . SER A 1 102 ? 10.113 -9.879 -20.845 1.00 72.62 102 SER A C 1
ATOM 838 O O . SER A 1 102 ? 10.160 -10.744 -19.967 1.00 72.62 102 SER A O 1
ATOM 840 N N . TYR A 1 103 ? 9.235 -8.871 -20.791 1.00 73.94 103 TYR A N 1
ATOM 841 C CA . TYR A 1 103 ? 8.335 -8.686 -19.649 1.00 73.94 103 TYR A CA 1
ATOM 842 C C . TYR A 1 103 ? 7.351 -9.851 -19.435 1.00 73.94 103 TYR A C 1
ATOM 844 O O . TYR A 1 103 ? 7.020 -10.166 -18.295 1.00 73.94 103 TYR A O 1
ATOM 852 N N . MET A 1 104 ? 6.866 -10.499 -20.497 1.00 75.81 104 MET A N 1
ATOM 853 C CA . MET A 1 104 ? 5.891 -11.599 -20.413 1.00 75.81 104 MET A CA 1
ATOM 854 C C . MET A 1 104 ? 6.536 -12.990 -20.374 1.00 75.81 104 MET A C 1
ATOM 856 O O . MET A 1 104 ? 5.844 -13.968 -20.104 1.00 75.81 1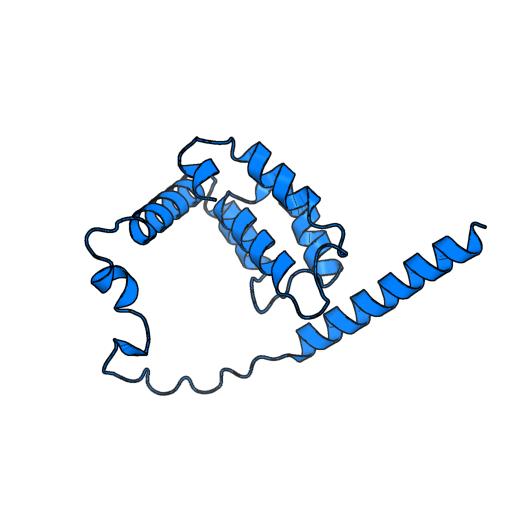04 MET A O 1
ATOM 860 N N . SER A 1 105 ? 7.848 -13.092 -20.597 1.00 76.44 105 SER A N 1
ATOM 861 C CA . SER A 1 105 ? 8.587 -14.361 -20.702 1.00 76.44 105 SER A CA 1
ATOM 862 C C . SER A 1 105 ? 8.504 -15.241 -19.451 1.00 76.44 105 SER A C 1
ATOM 864 O O . SER A 1 105 ? 8.590 -16.462 -19.542 1.00 76.44 105 SER A O 1
ATOM 866 N N . TRP A 1 106 ? 8.277 -14.641 -18.279 1.00 71.44 106 TRP A N 1
ATOM 867 C CA . TRP A 1 106 ? 8.098 -15.372 -17.023 1.00 71.44 106 TRP A CA 1
ATOM 868 C C . TRP A 1 106 ? 6.710 -16.015 -16.881 1.00 71.44 106 TRP A C 1
ATOM 870 O O . TRP A 1 106 ? 6.511 -16.825 -15.971 1.00 71.44 106 TRP A O 1
ATOM 880 N N . TRP A 1 107 ? 5.731 -15.672 -17.731 1.00 77.88 107 TRP A N 1
ATOM 881 C CA . TRP A 1 107 ? 4.412 -16.304 -17.676 1.00 77.88 107 TRP A CA 1
ATOM 882 C C . TRP A 1 107 ? 4.521 -17.784 -18.020 1.00 77.88 107 TRP A C 1
ATOM 884 O O . TRP A 1 107 ? 5.244 -18.183 -18.930 1.00 77.88 107 TRP A O 1
ATOM 894 N N . ALA A 1 108 ? 3.721 -18.601 -17.335 1.00 66.75 108 ALA A N 1
ATOM 895 C CA . ALA A 1 108 ? 3.734 -20.051 -17.501 1.00 66.75 108 ALA A CA 1
ATOM 896 C C . ALA A 1 108 ? 3.513 -20.506 -18.958 1.00 66.75 108 ALA A C 1
ATOM 898 O O . ALA A 1 108 ? 4.032 -21.542 -19.350 1.00 66.75 108 ALA A O 1
ATOM 899 N N . SER A 1 109 ? 2.793 -19.724 -19.771 1.00 69.50 109 SER A N 1
ATOM 900 C CA . SER A 1 109 ? 2.564 -20.022 -21.192 1.00 69.50 109 SER A CA 1
ATOM 901 C C . SER A 1 109 ? 3.803 -19.862 -22.082 1.00 69.50 109 SER A C 1
ATOM 903 O O . SER A 1 109 ? 3.805 -20.389 -23.189 1.00 69.50 109 SER A O 1
ATOM 905 N N . PHE A 1 110 ? 4.826 -19.129 -21.629 1.00 70.44 110 PHE A N 1
ATOM 906 C CA . PHE A 1 110 ? 6.068 -18.869 -22.371 1.00 70.44 110 PHE A CA 1
ATOM 907 C C . PHE A 1 110 ? 7.281 -19.597 -21.779 1.00 70.44 110 PHE A C 1
ATOM 909 O O . PHE A 1 110 ? 8.379 -19.495 -22.318 1.00 70.44 110 PHE A O 1
ATOM 916 N N . ASN A 1 111 ? 7.084 -20.353 -20.696 1.00 65.00 111 ASN A N 1
ATOM 917 C CA . ASN A 1 111 ? 8.135 -21.116 -20.041 1.00 65.00 111 ASN A CA 1
ATOM 918 C C . ASN A 1 111 ? 7.942 -22.609 -20.362 1.00 65.00 111 ASN A C 1
ATOM 920 O O . ASN A 1 111 ? 7.082 -23.274 -19.788 1.00 65.00 111 ASN A O 1
ATOM 924 N N . GLU A 1 112 ? 8.719 -23.137 -21.314 1.00 60.69 112 GLU A N 1
ATOM 925 C CA . GLU A 1 112 ? 8.602 -24.524 -21.814 1.00 60.69 112 GLU A CA 1
ATOM 926 C C . GLU A 1 112 ? 8.967 -25.589 -20.765 1.00 60.69 112 GLU A C 1
ATOM 928 O O . GLU A 1 112 ? 8.685 -26.775 -20.941 1.00 60.69 112 GLU A O 1
ATOM 933 N N . SER A 1 113 ? 9.563 -25.177 -19.644 1.00 60.56 113 SER A N 1
ATOM 934 C CA . SER A 1 113 ? 9.767 -26.042 -18.488 1.00 60.56 113 SER A CA 1
ATOM 935 C C . SER A 1 113 ? 8.611 -25.854 -17.506 1.00 60.56 113 SER A C 1
ATOM 937 O O . SER A 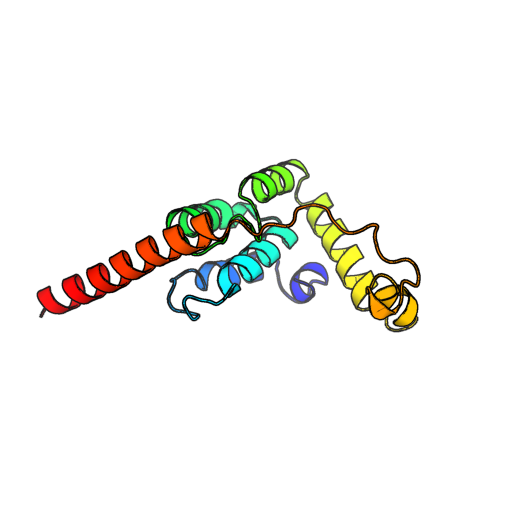1 113 ? 8.507 -24.779 -16.906 1.00 60.56 113 SER A O 1
ATOM 939 N N . PRO A 1 114 ? 7.754 -26.870 -17.281 1.00 49.31 114 PRO A N 1
ATOM 940 C CA . PRO A 1 114 ? 6.816 -26.798 -16.176 1.00 49.31 114 PRO A CA 1
ATOM 941 C C . PRO A 1 114 ? 7.644 -26.617 -14.898 1.00 49.31 114 PRO A C 1
ATOM 943 O O . PRO A 1 114 ? 8.600 -27.376 -14.697 1.00 49.31 114 PRO A O 1
ATOM 946 N N . PRO A 1 115 ? 7.328 -25.642 -14.026 1.00 52.66 115 PRO A N 1
ATOM 947 C CA . PRO A 1 115 ? 7.907 -25.650 -12.695 1.00 52.66 115 PRO A CA 1
ATOM 948 C C . PRO A 1 115 ? 7.578 -27.024 -12.116 1.00 52.66 115 PRO A C 1
ATOM 950 O O . PRO A 1 115 ? 6.409 -27.422 -12.111 1.00 52.66 115 PRO A O 1
ATOM 953 N N . SER A 1 116 ? 8.614 -27.778 -11.736 1.00 51.69 116 SER A N 1
ATOM 954 C CA . SER A 1 116 ? 8.484 -29.057 -11.041 1.00 51.69 116 SER A CA 1
ATOM 955 C C . SER A 1 116 ? 7.372 -28.898 -10.012 1.00 51.69 116 SER A C 1
ATOM 957 O O . SER A 1 116 ? 7.461 -28.028 -9.147 1.00 51.69 116 SER A O 1
ATOM 959 N N . GLY A 1 117 ? 6.265 -29.617 -10.240 1.00 45.53 117 GLY A N 1
ATOM 960 C CA . GLY A 1 117 ? 4.951 -29.240 -9.723 1.00 45.53 117 GLY A CA 1
ATOM 961 C C . GLY A 1 117 ? 5.031 -28.798 -8.274 1.00 45.53 117 GLY A C 1
ATOM 962 O O . GLY A 1 117 ? 5.523 -29.569 -7.460 1.00 45.53 117 GLY A O 1
ATOM 963 N N . ILE A 1 118 ? 4.597 -27.567 -7.979 1.00 44.41 118 ILE A N 1
ATOM 964 C CA . ILE A 1 118 ? 4.672 -26.974 -6.639 1.00 44.41 118 ILE A CA 1
ATOM 965 C C . ILE A 1 118 ? 3.989 -27.947 -5.667 1.00 44.41 118 ILE A C 1
ATOM 967 O O . ILE A 1 118 ? 2.755 -28.048 -5.681 1.00 44.41 118 ILE A O 1
ATOM 971 N N . PRO A 1 119 ? 4.734 -28.695 -4.833 1.00 38.72 119 PRO A N 1
ATOM 972 C CA . PRO A 1 119 ? 4.120 -29.629 -3.915 1.00 38.72 119 PRO A CA 1
ATOM 973 C C . PRO A 1 119 ? 3.468 -28.797 -2.814 1.00 38.72 119 PRO A C 1
ATOM 975 O O . PRO A 1 119 ? 4.146 -28.195 -1.987 1.00 38.72 119 PRO A O 1
ATOM 978 N N . GLY A 1 120 ? 2.137 -28.748 -2.810 1.00 41.50 120 GLY A N 1
ATOM 979 C CA . GLY A 1 120 ? 1.385 -28.309 -1.639 1.00 41.50 120 GLY A CA 1
ATOM 980 C C . GLY A 1 120 ? 1.068 -26.819 -1.527 1.00 41.50 120 GLY A C 1
ATOM 981 O O . GLY A 1 120 ? 0.972 -26.337 -0.401 1.00 41.50 120 GLY A O 1
ATOM 982 N N . TYR A 1 121 ? 0.776 -26.104 -2.622 1.00 42.97 121 TYR A N 1
ATOM 983 C CA . TYR A 1 121 ? 0.042 -24.831 -2.507 1.00 42.97 121 TYR A CA 1
ATOM 984 C C . TYR A 1 121 ? -1.427 -25.100 -2.123 1.00 42.97 121 TYR A C 1
ATOM 986 O O . TYR A 1 121 ? -2.363 -24.932 -2.903 1.00 42.97 121 TYR A O 1
ATOM 994 N N . ARG A 1 122 ? -1.642 -25.599 -0.902 1.00 43.94 122 ARG A N 1
ATOM 995 C CA . ARG A 1 122 ? -2.939 -25.525 -0.238 1.00 43.94 122 ARG A CA 1
ATOM 996 C C . ARG A 1 122 ? -3.085 -24.085 0.224 1.00 43.94 122 ARG A C 1
ATOM 998 O O . ARG A 1 122 ? -2.474 -23.695 1.213 1.00 43.94 122 ARG A O 1
ATOM 1005 N N . ILE A 1 123 ? -3.897 -23.309 -0.488 1.00 49.91 123 ILE A N 1
ATOM 1006 C CA . ILE A 1 123 ? -4.418 -22.057 0.057 1.00 49.91 123 ILE A CA 1
ATOM 1007 C C . ILE A 1 123 ? -5.209 -22.444 1.307 1.00 49.91 123 ILE A C 1
ATOM 1009 O O . ILE A 1 123 ? -6.270 -23.066 1.216 1.00 49.91 123 ILE A O 1
ATOM 1013 N N . ASP A 1 124 ? -4.662 -22.147 2.484 1.00 57.44 124 ASP A N 1
ATOM 1014 C CA . ASP A 1 124 ? -5.392 -22.298 3.734 1.00 57.44 124 ASP A CA 1
ATOM 1015 C C . ASP A 1 124 ? -6.456 -21.196 3.830 1.00 57.44 124 ASP A C 1
ATOM 1017 O O . ASP A 1 124 ? -6.276 -20.138 4.433 1.00 57.44 124 ASP A O 1
ATOM 1021 N N . ASP A 1 125 ? -7.604 -21.455 3.206 1.00 61.75 125 ASP A N 1
ATOM 1022 C CA . ASP A 1 125 ? -8.767 -20.569 3.221 1.00 61.75 125 ASP A CA 1
ATOM 1023 C C . ASP A 1 125 ? -9.415 -20.445 4.612 1.00 61.75 125 ASP A C 1
ATOM 1025 O O . ASP A 1 125 ? -10.395 -19.707 4.770 1.00 61.75 125 ASP A O 1
ATOM 1029 N N . SER A 1 126 ? -8.931 -21.160 5.637 1.00 67.88 126 SER A N 1
ATOM 1030 C CA . SER A 1 126 ? -9.499 -21.091 6.987 1.00 67.88 126 SER A CA 1
ATOM 1031 C C . SER A 1 126 ? -9.425 -19.669 7.552 1.00 67.88 126 SER A C 1
ATOM 1033 O O . SER A 1 126 ? -10.430 -19.153 8.057 1.00 67.88 126 SER A O 1
ATOM 1035 N N . LYS A 1 127 ? -8.291 -18.983 7.355 1.00 67.31 127 LYS A N 1
ATOM 1036 C CA . LYS A 1 127 ? -8.098 -17.583 7.753 1.00 67.31 127 LYS A CA 1
ATOM 1037 C C . LYS A 1 127 ? -9.027 -16.648 6.976 1.00 67.31 127 LYS A C 1
ATOM 1039 O O . LYS A 1 127 ? -9.687 -15.796 7.576 1.00 67.31 127 LYS A O 1
ATOM 1044 N N . ARG A 1 128 ? -9.192 -16.878 5.666 1.00 68.81 128 ARG A N 1
ATOM 1045 C CA . ARG A 1 128 ? -10.138 -16.135 4.811 1.00 68.81 128 ARG A CA 1
ATOM 1046 C C . ARG A 1 128 ? -11.583 -16.302 5.285 1.00 68.81 128 ARG A C 1
ATOM 1048 O O . ARG A 1 128 ? -12.334 -15.331 5.357 1.00 68.81 128 ARG A O 1
ATOM 1055 N N . LYS A 1 129 ? -11.986 -17.522 5.654 1.00 72.25 129 LYS A N 1
ATOM 1056 C CA . LYS A 1 129 ? -13.322 -17.826 6.200 1.00 72.25 129 LYS A CA 1
ATOM 1057 C C . LYS A 1 129 ? -13.546 -17.170 7.566 1.00 72.25 129 LYS A C 1
ATOM 1059 O O . LYS A 1 129 ? -14.609 -16.591 7.791 1.00 72.25 129 LYS A O 1
ATOM 1064 N N . ALA A 1 130 ? -12.557 -17.201 8.458 1.00 73.94 130 ALA A N 1
ATOM 1065 C CA . ALA A 1 130 ? -12.644 -16.568 9.775 1.00 73.94 130 ALA A CA 1
ATOM 1066 C C . ALA A 1 130 ? -12.782 -15.036 9.674 1.00 73.94 130 ALA A C 1
ATOM 1068 O O . ALA A 1 130 ? -13.664 -14.447 10.311 1.00 73.94 130 ALA A O 1
ATOM 1069 N N . ALA A 1 131 ? -11.982 -14.401 8.810 1.00 72.06 131 ALA A N 1
ATOM 1070 C CA . ALA A 1 131 ? -12.067 -12.970 8.517 1.00 72.06 131 ALA A CA 1
ATOM 1071 C C . ALA A 1 131 ? -13.465 -12.570 8.005 1.00 72.06 131 ALA A C 1
ATOM 1073 O O . ALA A 1 131 ? -14.066 -11.608 8.496 1.00 72.06 131 ALA A O 1
ATOM 1074 N N . LYS A 1 132 ? -14.054 -13.377 7.109 1.00 73.38 132 LYS A N 1
ATOM 1075 C CA . LYS A 1 132 ? -15.422 -13.177 6.595 1.00 73.38 132 LYS A CA 1
ATOM 1076 C C . LYS A 1 132 ? -16.481 -13.209 7.697 1.00 73.38 132 LYS A C 1
ATOM 1078 O O . LYS A 1 132 ? -17.322 -12.309 7.775 1.00 73.38 132 LYS A O 1
ATOM 1083 N N . ILE A 1 133 ? -16.428 -14.201 8.591 1.00 76.25 133 ILE A N 1
ATOM 1084 C CA . ILE A 1 133 ? -17.374 -14.310 9.716 1.00 76.25 133 ILE A CA 1
ATOM 1085 C C . ILE A 1 133 ? -17.288 -13.065 10.611 1.00 76.25 133 ILE A C 1
ATOM 1087 O O . ILE A 1 133 ? -18.321 -12.511 11.006 1.00 76.25 133 ILE A O 1
ATOM 1091 N N . LYS A 1 134 ? -16.070 -12.585 10.894 1.00 76.19 134 LYS A N 1
ATOM 1092 C CA . LYS A 1 134 ? -15.837 -11.380 11.703 1.00 76.19 134 LYS A CA 1
ATOM 1093 C C . LYS A 1 134 ? -16.430 -10.131 11.040 1.00 76.19 134 LYS A C 1
ATOM 1095 O O . LYS A 1 134 ? -17.172 -9.389 11.692 1.00 76.19 134 LYS A O 1
ATOM 1100 N N . LYS A 1 135 ? -16.201 -9.937 9.735 1.00 73.56 135 LYS A N 1
ATOM 1101 C CA . LYS A 1 135 ? -16.749 -8.805 8.966 1.00 73.56 135 LYS A CA 1
ATOM 1102 C C . LYS A 1 135 ? -18.280 -8.818 8.931 1.00 73.56 135 LYS A C 1
ATOM 1104 O O . LYS A 1 135 ? -18.901 -7.786 9.202 1.00 73.56 135 LYS A O 1
ATOM 1109 N N . LYS A 1 136 ? -18.902 -9.981 8.690 1.00 77.25 136 LYS A N 1
ATOM 1110 C CA . LYS A 1 136 ? -20.370 -10.134 8.656 1.00 77.25 136 LYS A CA 1
ATOM 1111 C C . LYS A 1 136 ? -21.012 -9.810 10.006 1.00 77.25 136 LYS A C 1
ATOM 1113 O O . LYS A 1 136 ? -21.943 -9.005 10.057 1.00 77.25 136 LYS A O 1
ATOM 1118 N N . LYS A 1 137 ? -20.476 -10.350 11.112 1.00 76.69 137 LYS A N 1
ATOM 1119 C CA . LYS A 1 137 ? -20.932 -10.014 12.479 1.00 76.69 137 LYS A CA 1
ATOM 1120 C C . LYS A 1 137 ? -20.895 -8.507 12.733 1.00 76.69 137 LYS A C 1
ATOM 1122 O O . LYS A 1 137 ? -21.834 -7.948 13.298 1.00 76.69 137 LYS A O 1
ATOM 1127 N N . ARG A 1 138 ? -19.853 -7.828 12.254 1.00 75.88 138 ARG A N 1
ATOM 1128 C CA . ARG A 1 138 ? -19.696 -6.384 12.437 1.00 75.88 138 ARG A CA 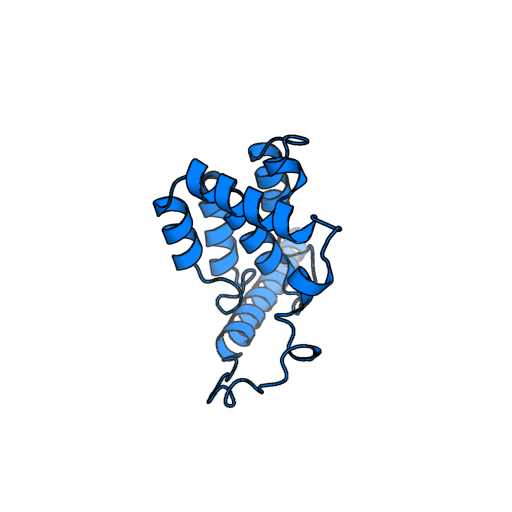1
ATOM 1129 C C . ARG A 1 138 ? -20.652 -5.556 11.576 1.00 75.88 138 ARG A C 1
ATOM 1131 O O . ARG A 1 138 ? -21.215 -4.592 12.090 1.00 75.88 138 ARG A O 1
ATOM 1138 N N . LYS A 1 139 ? -20.877 -5.924 10.305 1.00 77.12 139 LYS A N 1
ATOM 1139 C CA . LYS A 1 139 ? -21.892 -5.269 9.453 1.00 77.12 139 LYS A CA 1
ATOM 1140 C C . LYS A 1 139 ? -23.283 -5.370 10.090 1.00 77.12 139 LYS A C 1
ATOM 1142 O O . LYS A 1 139 ? -23.976 -4.360 10.194 1.00 77.12 139 LYS A O 1
ATOM 1147 N N . MET A 1 140 ? -23.634 -6.539 10.633 1.00 77.44 140 MET A N 1
ATOM 1148 C CA . MET A 1 140 ? -24.886 -6.728 11.377 1.00 77.44 140 MET A CA 1
ATOM 1149 C C . MET A 1 140 ? -24.958 -5.852 12.641 1.00 77.44 140 MET A C 1
ATOM 1151 O O . MET A 1 140 ? -25.978 -5.208 12.876 1.00 77.44 140 MET A O 1
ATOM 1155 N N . ALA A 1 141 ? -23.872 -5.748 13.418 1.00 78.56 141 ALA A N 1
ATOM 1156 C CA . ALA A 1 141 ? -23.819 -4.894 14.611 1.00 78.56 141 ALA A CA 1
ATOM 1157 C C . ALA A 1 141 ? -23.891 -3.384 14.296 1.00 78.56 141 ALA A C 1
ATOM 1159 O O . ALA A 1 141 ? -24.509 -2.619 15.037 1.00 78.56 141 ALA A O 1
ATOM 1160 N N . LYS A 1 142 ? -23.285 -2.930 13.188 1.00 77.69 142 LYS A N 1
ATOM 1161 C CA . LYS A 1 142 ? -23.429 -1.542 12.711 1.00 77.69 142 LYS A CA 1
ATOM 1162 C C . LYS A 1 142 ? -24.875 -1.256 12.283 1.00 77.69 142 LYS A C 1
ATOM 1164 O O . LYS A 1 142 ? -25.417 -0.211 12.642 1.00 77.69 142 LYS A O 1
ATOM 1169 N N . ALA A 1 143 ? -25.509 -2.187 11.568 1.00 76.38 143 ALA A N 1
ATOM 1170 C CA . ALA A 1 143 ? -26.899 -2.056 11.135 1.00 76.38 143 ALA A CA 1
ATOM 1171 C C . ALA A 1 143 ? -27.883 -2.029 12.319 1.00 76.38 143 ALA A C 1
ATOM 1173 O O . ALA A 1 143 ? -28.784 -1.189 12.342 1.00 76.38 143 ALA A O 1
ATOM 1174 N N . SER A 1 144 ? -27.685 -2.877 13.336 1.00 70.94 144 SER A N 1
ATOM 1175 C CA . SER A 1 144 ? -28.540 -2.891 14.532 1.00 70.94 144 SER A CA 1
ATOM 1176 C C . SER A 1 144 ? -28.410 -1.605 15.354 1.00 70.94 144 SER A C 1
ATOM 1178 O O . SER A 1 144 ? -29.422 -1.015 15.730 1.00 70.94 144 SER A O 1
ATOM 1180 N N . ARG A 1 145 ? -27.185 -1.095 15.550 1.00 73.75 145 ARG A N 1
ATOM 1181 C CA . ARG A 1 145 ? -26.937 0.188 16.234 1.00 73.75 145 ARG A CA 1
ATOM 1182 C C . ARG A 1 145 ? -27.575 1.378 15.520 1.00 73.75 145 ARG A C 1
ATOM 1184 O O . ARG A 1 145 ? -28.052 2.292 16.183 1.00 73.75 145 ARG A O 1
ATOM 1191 N N . LYS A 1 146 ? -27.605 1.370 14.183 1.00 73.75 146 LYS A N 1
ATOM 1192 C CA . LYS A 1 146 ? -28.274 2.410 13.385 1.00 73.75 146 LYS A CA 1
ATOM 1193 C C . LYS A 1 146 ? -29.802 2.342 13.516 1.00 73.75 146 LYS A C 1
ATOM 1195 O O . LYS A 1 146 ? -30.446 3.385 13.493 1.00 73.75 146 LYS A O 1
ATOM 1200 N N . LYS A 1 147 ? -30.369 1.141 13.683 1.00 67.81 147 LYS A N 1
ATOM 1201 C CA . LYS A 1 147 ? -31.815 0.922 13.861 1.00 67.81 147 LYS A CA 1
ATOM 1202 C C . LYS A 1 147 ? -32.310 1.311 15.262 1.00 67.81 147 LYS A C 1
ATOM 1204 O O . LYS A 1 147 ? -33.393 1.860 15.356 1.00 67.81 147 LYS A O 1
ATOM 1209 N N . ASN A 1 148 ? -31.499 1.110 16.304 1.00 63.41 148 ASN A N 1
ATOM 1210 C CA . ASN A 1 148 ? -31.812 1.488 17.696 1.00 63.41 148 ASN A CA 1
ATOM 1211 C C . ASN A 1 148 ? -31.609 2.981 18.027 1.00 63.41 148 ASN A C 1
ATOM 1213 O O . ASN A 1 148 ? -31.782 3.381 19.173 1.00 63.41 148 ASN A O 1
ATOM 1217 N N . ARG A 1 149 ? -31.170 3.792 17.058 1.00 59.22 149 ARG A N 1
ATOM 1218 C CA . ARG A 1 149 ? -30.960 5.245 17.209 1.00 59.22 149 ARG A CA 1
ATOM 1219 C C . ARG A 1 149 ? -32.091 6.086 16.596 1.00 59.22 149 ARG A C 1
ATOM 1221 O O . ARG A 1 149 ? -31.978 7.307 16.593 1.00 59.22 149 ARG A O 1
ATOM 1228 N N . ARG A 1 150 ? -33.113 5.432 16.037 1.00 49.09 150 ARG A N 1
ATOM 1229 C CA . ARG A 1 150 ? -34.381 6.011 15.574 1.00 49.09 150 ARG A CA 1
ATOM 1230 C C . ARG A 1 150 ? -35.475 5.621 16.551 1.00 49.09 150 ARG A C 1
ATOM 1232 O O . ARG A 1 150 ? -36.394 6.444 16.706 1.00 49.09 150 ARG A O 1
#

Secondary structure (DSSP, 8-state):
-HHHHTTSS-HHHHHHHHHHT-SS-SS-TT--HHHHHHHHHHTT--GGGHHHHHHHHHTT-S-TTTS-HHHHHHHHHH-HHHHHHHHHHHHHHHH-GGGHHHHHTTSGGG-SS--S--TT----HHHHHHHHHHHHHHHHHHHHHHHTT-

InterPro domains:
  IPR010602 Protein of unknown function DUF1186 [PF06685] (5-110)

Radius of gyration: 18.79 Å; chains: 1; bounding box: 50×43×44 Å

Sequence (150 aa):
MYAAVDGAITRESAIEFFTALFTGDEADEYSDFWSSIASSISDLYPEEAMDTIRKGFENGLIHEGYIDYEWFERTLHQGKEQVLERTRQEMRARLDREDIHSYMSWWASFNESPPSGIPGYRIDDSKRKAAKIKKKKRKMAKASRKKNRR

pLDDT: mean 83.21, std 15.3, range [38.72, 97.81]

Organism: NCBI:txid2884831

Foldseek 3Di:
DQCCLVVVDPLVVLLVVLLVCLPLPNDDLPDQVNQVSVVVCLLSQVVVCLVSVVVCVVLLVHDCVSPNNVSNVVSVVCPRVNSSVVSNVVVCLVPVPPCVVVVCCPPPVNDPDDPPPPPDPPPPCVSSVVSSVSNVVVVVVVVVVV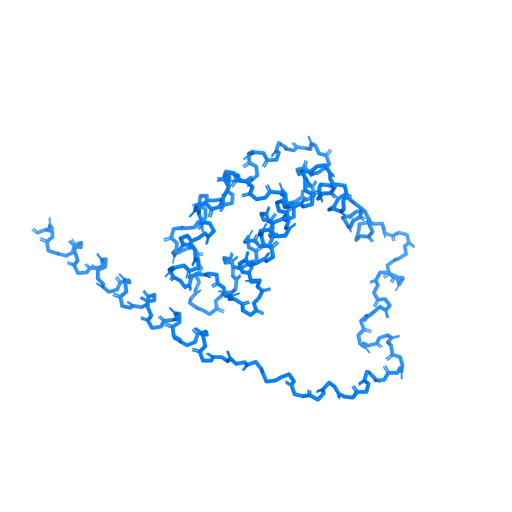VVVD